Protein AF-A0A7V9D955-F1 (afdb_monomer_lite)

Secondary structure (DSSP, 8-state):
--PPPPPPPPPPPPP--------PPPTTTTTSPPP-SEE--SSPPTT---TTTTTEEP--HHHHSSS----------TT----HHHHHHHHHHHHHHHSPTT-EEE--TT---TT-EEEEEEE-GGG-EEEEEEE--

pLDDT: mean 73.32, std 14.44, range [39.28, 93.69]

Sequence (137 aa):
MSVPMPPDEPKAQEPVGEVETAAAVPRDAEHWAKLVSTIDVTNAPEGAVNINVTGKSLVSPIQGFGKMWQKTYKVPLRGAEASPEEVIKEWKANFPSFWPPRNFFYGGLTGIAPGDVALLNLSMPGRLKLSTGVFVL

Structure (mmCIF, N/CA/C/O backbone):
data_AF-A0A7V9D955-F1
#
_entry.id   AF-A0A7V9D955-F1
#
loop_
_atom_site.group_PDB
_atom_site.id
_atom_site.type_symbol
_atom_site.label_atom_id
_atom_site.label_alt_id
_atom_site.label_comp_id
_atom_site.label_asym_id
_atom_site.label_entity_id
_atom_site.label_seq_id
_atom_site.pdbx_PDB_ins_code
_atom_site.Cartn_x
_atom_site.Cartn_y
_atom_site.Cartn_z
_atom_site.occupancy
_atom_site.B_iso_or_equiv
_atom_site.auth_seq_id
_atom_site.auth_comp_id
_atom_site.auth_asym_id
_atom_site.auth_atom_id
_atom_site.pdbx_PDB_model_num
ATOM 1 N N . MET A 1 1 ? 88.768 -33.348 28.419 1.00 46.66 1 MET A N 1
ATOM 2 C CA . MET A 1 1 ? 88.417 -33.539 26.998 1.00 46.66 1 MET A CA 1
ATOM 3 C C . MET A 1 1 ? 86.972 -34.020 26.977 1.00 46.66 1 MET A C 1
ATOM 5 O O . MET A 1 1 ? 86.743 -35.197 27.197 1.00 46.66 1 MET A O 1
ATOM 9 N N . SER A 1 2 ? 86.012 -33.098 26.870 1.00 45.31 2 SER A N 1
ATOM 10 C CA . SER A 1 2 ? 84.580 -33.418 26.777 1.00 45.31 2 SER A CA 1
ATOM 11 C C . SER A 1 2 ? 83.966 -32.586 25.664 1.00 45.31 2 SER A C 1
ATOM 13 O O . SER A 1 2 ? 84.210 -31.386 25.567 1.00 45.31 2 SER A O 1
ATOM 15 N N . VAL A 1 3 ? 83.252 -33.300 24.807 1.00 54.25 3 VAL A N 1
ATOM 16 C CA . VAL A 1 3 ? 82.673 -32.919 23.518 1.00 54.25 3 VAL A CA 1
ATOM 17 C C . VAL A 1 3 ? 81.487 -31.958 23.719 1.00 54.25 3 VAL A C 1
ATOM 19 O O . VAL A 1 3 ? 80.749 -32.133 24.689 1.00 54.25 3 VAL A O 1
ATOM 22 N N . PRO A 1 4 ? 81.278 -30.955 22.843 1.00 48.53 4 PRO A N 1
ATOM 23 C CA . PRO A 1 4 ? 80.126 -30.063 22.927 1.00 48.53 4 PRO A CA 1
ATOM 24 C C . PRO A 1 4 ? 78.840 -30.751 22.438 1.00 48.53 4 PRO A C 1
ATOM 26 O O . PRO A 1 4 ? 78.848 -31.506 21.466 1.00 48.53 4 PRO A O 1
ATOM 29 N N . MET A 1 5 ? 77.740 -30.471 23.136 1.00 48.22 5 MET A N 1
ATOM 30 C CA . MET A 1 5 ? 76.375 -30.903 22.822 1.00 48.22 5 MET A CA 1
ATOM 31 C C . MET A 1 5 ? 75.870 -30.172 21.559 1.00 48.22 5 MET A C 1
ATOM 33 O O . MET A 1 5 ? 76.115 -28.968 21.444 1.00 48.22 5 MET A O 1
ATOM 37 N N . PRO A 1 6 ? 75.209 -30.851 20.604 1.00 64.31 6 PRO A N 1
ATOM 38 C CA . PRO A 1 6 ? 74.660 -30.195 19.418 1.00 64.31 6 PRO A CA 1
ATOM 39 C C . PRO A 1 6 ? 73.462 -29.290 19.779 1.00 64.31 6 PRO A C 1
ATOM 41 O O . PRO A 1 6 ? 72.796 -29.546 20.783 1.00 64.31 6 PRO A O 1
ATOM 44 N N . PRO A 1 7 ? 73.189 -28.230 18.994 1.00 56.28 7 PRO A N 1
ATOM 45 C CA . PRO A 1 7 ? 72.050 -27.342 19.220 1.00 56.28 7 PRO A CA 1
ATOM 46 C C . PRO A 1 7 ? 70.724 -28.045 18.888 1.00 56.28 7 PRO A C 1
ATOM 48 O O . PRO A 1 7 ? 70.649 -28.784 17.907 1.00 56.28 7 PRO A O 1
ATOM 51 N N . ASP A 1 8 ? 69.691 -27.791 19.696 1.00 50.81 8 ASP A N 1
ATOM 52 C CA . ASP A 1 8 ? 68.324 -28.277 19.476 1.00 50.81 8 ASP A CA 1
ATOM 53 C C . ASP A 1 8 ? 67.784 -27.806 18.112 1.00 50.81 8 ASP A C 1
ATOM 55 O O . ASP A 1 8 ? 67.725 -26.607 17.824 1.00 50.81 8 ASP A O 1
ATOM 59 N N . GLU A 1 9 ? 67.368 -28.757 17.273 1.00 51.72 9 GLU A N 1
ATOM 60 C CA . GLU A 1 9 ? 66.617 -28.485 16.047 1.00 51.72 9 GLU A CA 1
ATOM 61 C C . GLU A 1 9 ? 65.251 -27.849 16.380 1.00 51.72 9 GLU A C 1
ATOM 63 O O . GLU A 1 9 ? 64.556 -28.302 17.298 1.00 51.72 9 GLU A O 1
ATOM 68 N N . PRO A 1 10 ? 64.803 -26.824 15.633 1.00 46.94 10 PRO A N 1
ATOM 69 C CA . PRO A 1 10 ? 63.483 -26.247 15.835 1.00 46.94 10 PRO A CA 1
ATOM 70 C C . PRO A 1 10 ? 62.399 -27.234 15.378 1.00 46.94 10 PRO A C 1
ATOM 72 O O . PRO A 1 10 ? 62.316 -27.593 14.203 1.00 46.94 10 PRO A O 1
ATOM 75 N N . LYS A 1 11 ? 61.535 -27.653 16.313 1.00 44.69 11 LYS A N 1
ATOM 76 C CA . LYS A 1 11 ? 60.327 -28.435 16.011 1.00 44.69 11 LYS A CA 1
ATOM 77 C C . LYS A 1 11 ? 59.443 -27.684 15.012 1.00 44.69 11 LYS A C 1
ATOM 79 O O . LYS A 1 11 ? 59.087 -26.527 15.236 1.00 44.69 11 LYS A O 1
ATOM 84 N N . ALA A 1 12 ? 59.082 -28.376 13.934 1.00 41.53 12 ALA A N 1
ATOM 85 C CA . ALA A 1 12 ? 58.172 -27.911 12.898 1.00 41.53 12 ALA A CA 1
ATOM 86 C C . ALA A 1 12 ? 56.843 -27.410 13.494 1.00 41.53 12 ALA A C 1
ATOM 88 O O . ALA A 1 12 ? 56.216 -28.099 14.298 1.00 41.53 12 ALA A O 1
ATOM 89 N N . GLN A 1 13 ? 56.424 -26.209 13.087 1.00 43.62 13 GLN A N 1
ATOM 90 C CA . GLN A 1 13 ? 55.076 -25.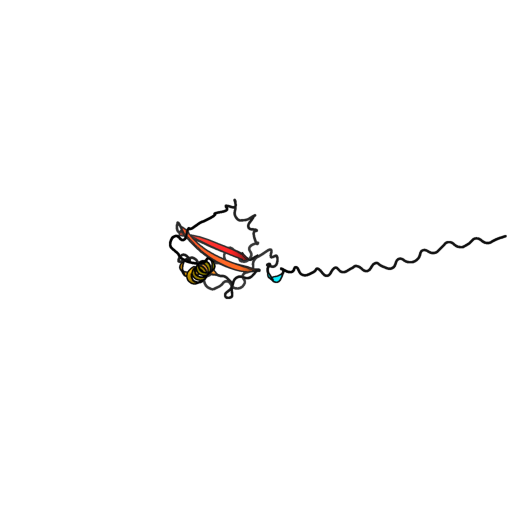700 13.329 1.00 43.62 13 GLN A CA 1
ATOM 91 C C . GLN A 1 13 ? 54.083 -26.501 12.486 1.00 43.62 13 GLN A C 1
ATOM 93 O O . GLN A 1 13 ? 54.171 -26.521 11.259 1.00 43.62 13 GLN A O 1
ATOM 98 N N . GLU A 1 14 ? 53.140 -27.158 13.154 1.00 46.97 14 GLU A N 1
ATOM 99 C CA . GLU A 1 14 ? 51.956 -27.726 12.516 1.00 46.97 14 GLU A CA 1
ATOM 100 C C . GLU A 1 14 ? 51.110 -26.579 11.930 1.00 46.97 14 GLU A C 1
ATOM 102 O O . GLU A 1 14 ? 50.925 -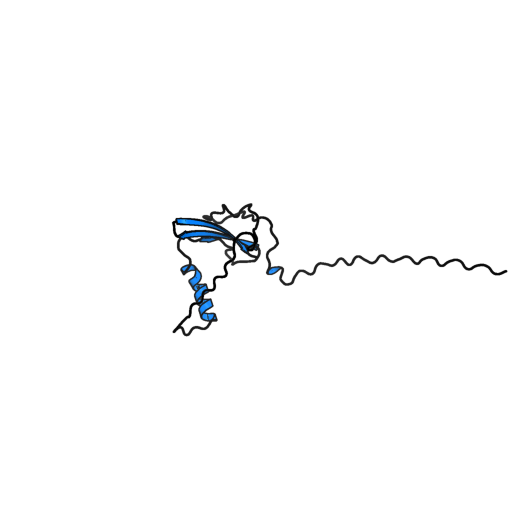25.556 12.600 1.00 46.97 14 GLU A O 1
ATOM 107 N N . PRO A 1 15 ? 50.611 -26.692 10.686 1.00 44.56 15 PRO A N 1
ATOM 108 C CA . PRO A 1 15 ? 49.799 -25.642 10.095 1.00 44.56 15 PRO A CA 1
ATOM 109 C C . PRO A 1 15 ? 48.474 -25.547 10.855 1.00 44.56 15 PRO A C 1
ATOM 111 O O . PRO A 1 15 ? 47.691 -26.496 10.892 1.00 44.56 15 PRO A O 1
ATOM 114 N N . VAL A 1 16 ? 48.232 -24.385 11.465 1.00 44.03 16 VAL A N 1
ATOM 115 C CA . VAL A 1 16 ? 46.938 -24.020 12.043 1.00 44.03 16 VAL A CA 1
ATOM 116 C C . VAL A 1 16 ? 45.918 -24.063 10.911 1.00 44.03 16 VAL A C 1
ATOM 118 O O . VAL A 1 16 ? 45.939 -23.216 10.020 1.00 44.03 16 VAL A O 1
ATOM 121 N N . GLY A 1 17 ? 45.075 -25.096 10.928 1.00 39.28 17 GLY A N 1
ATOM 122 C CA . GLY A 1 17 ? 43.969 -25.248 9.999 1.00 39.28 17 GLY A CA 1
ATOM 123 C C . GLY A 1 17 ? 43.098 -24.000 10.035 1.00 39.28 17 GLY A C 1
ATOM 124 O O . GLY A 1 17 ? 42.606 -23.599 11.091 1.00 39.28 17 GLY A O 1
ATOM 125 N N . GLU A 1 18 ? 42.956 -23.379 8.873 1.00 40.91 18 GLU A N 1
ATOM 126 C CA . GLU A 1 18 ? 42.021 -22.301 8.612 1.00 40.91 18 GLU A CA 1
ATOM 127 C C . GLU A 1 18 ? 40.625 -22.804 8.988 1.00 40.91 18 GLU A C 1
ATOM 129 O O . GLU A 1 18 ? 40.069 -23.695 8.347 1.00 40.91 18 GLU A O 1
ATOM 134 N N . VAL A 1 19 ? 40.095 -22.305 10.108 1.00 43.56 19 VAL A N 1
ATOM 135 C CA . VAL A 1 19 ? 38.718 -22.585 10.504 1.00 43.56 19 VAL A CA 1
ATOM 136 C C . VAL A 1 19 ? 37.846 -21.827 9.519 1.00 43.56 19 VAL A C 1
ATOM 138 O O . VAL A 1 19 ? 37.556 -20.641 9.696 1.00 43.56 19 VAL A O 1
ATOM 141 N N . GLU A 1 20 ? 37.477 -22.527 8.452 1.00 45.41 20 GLU A N 1
ATOM 142 C CA . GLU A 1 20 ? 36.452 -22.144 7.498 1.00 45.41 20 GLU A CA 1
ATOM 143 C C . GLU A 1 20 ? 35.177 -21.892 8.307 1.00 45.41 20 GLU A C 1
ATOM 145 O O . GLU A 1 20 ? 34.450 -22.800 8.714 1.00 45.41 20 GLU A O 1
ATOM 150 N N . THR A 1 21 ? 34.979 -20.627 8.673 1.00 42.66 21 THR A N 1
ATOM 151 C CA . THR A 1 21 ? 33.835 -20.198 9.462 1.00 42.66 21 THR A CA 1
ATOM 152 C C . THR A 1 21 ? 32.655 -20.249 8.510 1.00 42.66 21 THR A C 1
ATOM 154 O O . THR A 1 21 ? 32.368 -19.276 7.816 1.00 42.66 21 THR A O 1
ATOM 157 N N . ALA A 1 22 ? 32.012 -21.415 8.423 1.00 48.56 22 ALA A N 1
ATOM 158 C CA . ALA A 1 22 ? 30.738 -21.576 7.750 1.00 48.56 22 ALA A CA 1
ATOM 159 C C . ALA A 1 22 ? 29.792 -20.531 8.346 1.00 48.56 22 ALA A C 1
ATOM 161 O O . ALA A 1 22 ? 29.383 -20.634 9.505 1.00 48.56 22 ALA A O 1
ATOM 162 N N . ALA A 1 23 ? 29.546 -19.463 7.586 1.00 55.38 23 ALA A N 1
ATOM 163 C CA . ALA A 1 23 ? 28.738 -18.345 8.030 1.00 55.38 23 ALA A CA 1
ATOM 164 C C . ALA A 1 23 ? 27.371 -18.890 8.447 1.00 55.38 23 ALA A C 1
ATOM 166 O O . ALA A 1 23 ? 26.627 -19.424 7.622 1.00 55.38 23 ALA A O 1
ATOM 167 N N . ALA A 1 24 ? 27.070 -18.805 9.743 1.00 60.03 24 ALA A N 1
ATOM 168 C CA . ALA A 1 24 ? 25.778 -19.198 10.270 1.00 60.03 24 ALA A CA 1
ATOM 169 C C . ALA A 1 24 ? 24.702 -18.409 9.519 1.00 60.03 24 ALA A C 1
ATOM 171 O O . ALA A 1 24 ? 24.728 -17.176 9.511 1.00 60.03 24 ALA A O 1
ATOM 172 N N . VAL A 1 25 ? 23.783 -19.118 8.858 1.00 61.81 25 VAL A N 1
ATOM 173 C CA . VAL A 1 25 ? 22.650 -18.481 8.184 1.00 61.81 25 VAL A CA 1
ATOM 174 C C . VAL A 1 25 ? 21.885 -17.688 9.248 1.00 61.81 25 VAL A C 1
ATOM 176 O O . VAL A 1 25 ? 21.493 -18.274 10.263 1.00 61.81 25 VAL A O 1
ATOM 179 N N . PRO A 1 26 ? 21.705 -16.365 9.076 1.00 68.75 26 PRO A N 1
ATOM 180 C CA . PRO A 1 26 ? 20.960 -15.566 10.033 1.00 68.75 26 PRO A CA 1
ATOM 181 C C . PRO A 1 26 ? 19.569 -16.165 10.222 1.00 68.75 26 PRO A C 1
ATOM 183 O O . PRO A 1 26 ? 18.903 -16.499 9.245 1.00 68.75 26 PRO A O 1
ATOM 186 N N . ARG A 1 27 ? 19.122 -16.282 11.475 1.00 63.62 27 ARG A N 1
ATOM 187 C CA . ARG A 1 27 ? 17.806 -16.837 11.837 1.00 63.62 27 ARG A CA 1
ATOM 188 C C . ARG A 1 27 ? 16.649 -16.209 11.050 1.00 63.62 27 ARG A C 1
ATOM 190 O O . ARG A 1 27 ? 15.650 -16.871 10.805 1.00 63.62 27 ARG A O 1
ATOM 197 N N . ASP A 1 28 ? 16.813 -14.956 10.644 1.00 63.53 28 ASP A N 1
ATOM 198 C CA . ASP A 1 28 ? 15.786 -14.182 9.959 1.00 63.53 28 ASP A CA 1
ATOM 199 C C . ASP A 1 28 ? 15.989 -14.144 8.437 1.00 63.53 28 ASP A C 1
ATOM 201 O O . ASP A 1 28 ? 15.338 -13.364 7.755 1.00 63.53 28 ASP A O 1
ATOM 205 N N . ALA A 1 29 ? 16.886 -14.960 7.872 1.00 63.44 29 ALA A N 1
ATOM 206 C CA . ALA A 1 29 ? 17.185 -14.952 6.437 1.00 63.44 29 ALA A CA 1
ATOM 207 C C . ALA A 1 29 ? 15.951 -15.213 5.552 1.00 63.44 29 ALA A C 1
ATOM 209 O O . ALA A 1 29 ? 15.917 -14.757 4.415 1.00 63.44 29 ALA A O 1
ATOM 210 N N . GLU A 1 30 ? 14.934 -15.907 6.072 1.00 68.06 30 GLU A N 1
ATOM 211 C CA . GLU A 1 30 ? 13.644 -16.125 5.396 1.00 68.06 30 GLU A CA 1
ATOM 212 C C . GLU A 1 30 ? 12.657 -14.953 5.564 1.00 68.06 30 GLU A C 1
ATOM 214 O O . GLU A 1 30 ? 11.646 -14.879 4.869 1.00 68.06 30 GLU A O 1
ATOM 219 N N . HIS A 1 31 ? 12.938 -14.031 6.486 1.00 73.88 31 HIS A N 1
ATOM 220 C CA . HIS A 1 31 ? 12.128 -12.848 6.783 1.00 73.88 31 HIS A CA 1
ATOM 221 C C . HIS A 1 31 ? 12.689 -11.561 6.166 1.00 73.88 31 HIS A C 1
ATOM 223 O O . HIS A 1 31 ? 12.054 -10.520 6.303 1.00 73.88 31 HIS A O 1
ATOM 229 N N . TRP A 1 32 ? 13.836 -11.638 5.483 1.00 75.12 32 TRP A N 1
ATOM 230 C CA . TRP A 1 32 ? 14.486 -10.504 4.832 1.00 75.12 32 TRP A CA 1
ATOM 231 C C . TRP A 1 32 ? 14.693 -10.746 3.341 1.00 75.12 32 TRP A C 1
ATOM 233 O O . TRP A 1 32 ? 15.045 -11.840 2.895 1.00 75.12 32 TRP A O 1
ATOM 243 N N . ALA A 1 33 ? 14.537 -9.688 2.558 1.00 76.31 33 ALA A N 1
ATOM 244 C CA . ALA A 1 33 ? 14.818 -9.700 1.139 1.00 76.31 33 ALA A CA 1
ATOM 245 C C . ALA A 1 33 ? 16.322 -9.807 0.879 1.00 76.31 33 ALA A C 1
ATOM 247 O O . ALA A 1 33 ? 17.155 -9.244 1.596 1.00 76.31 33 ALA A O 1
ATOM 248 N N . LYS A 1 34 ? 16.684 -10.467 -0.223 1.00 77.25 34 LYS A N 1
ATOM 249 C CA . LYS A 1 34 ? 18.061 -10.416 -0.723 1.00 77.25 34 LYS A CA 1
ATOM 250 C C . LYS A 1 34 ? 18.400 -8.988 -1.142 1.00 77.25 34 LYS A C 1
ATOM 252 O O . LYS A 1 34 ? 17.578 -8.296 -1.744 1.00 77.25 34 LYS A O 1
ATOM 257 N N . LEU A 1 35 ? 19.636 -8.569 -0.878 1.00 74.56 35 LEU A N 1
ATOM 258 C CA . LEU A 1 35 ? 20.136 -7.287 -1.357 1.00 74.56 35 LEU A CA 1
ATOM 259 C C . LEU A 1 35 ? 20.148 -7.283 -2.892 1.00 74.56 35 LEU A C 1
ATOM 261 O O . LEU A 1 35 ? 20.882 -8.051 -3.513 1.00 74.56 35 LEU A O 1
ATOM 265 N N . VAL A 1 36 ? 19.356 -6.399 -3.494 1.00 72.88 36 VAL A N 1
ATOM 266 C CA . VAL A 1 36 ? 19.302 -6.196 -4.945 1.00 72.88 36 VAL A CA 1
ATOM 267 C C . VAL A 1 36 ? 19.598 -4.739 -5.272 1.00 72.88 36 VAL A C 1
ATOM 269 O O . VAL A 1 36 ? 19.081 -3.821 -4.639 1.00 72.88 36 VAL A O 1
ATOM 272 N N . SER A 1 37 ? 20.460 -4.515 -6.263 1.00 67.25 37 SER A N 1
ATOM 273 C CA . SER A 1 37 ? 20.834 -3.168 -6.711 1.00 67.25 37 SER A CA 1
ATOM 274 C C . SER A 1 37 ? 19.881 -2.614 -7.769 1.00 67.25 37 SER A C 1
ATOM 276 O O . SER A 1 37 ? 19.717 -1.400 -7.881 1.00 67.25 37 SER A O 1
ATOM 278 N N . THR A 1 38 ? 19.240 -3.497 -8.536 1.00 72.56 38 THR A N 1
ATOM 279 C CA . THR A 1 38 ? 18.384 -3.150 -9.674 1.00 72.56 38 THR A CA 1
ATOM 280 C C . THR A 1 38 ? 17.147 -4.032 -9.654 1.00 72.56 38 THR A C 1
ATOM 282 O O . THR A 1 38 ? 17.252 -5.222 -9.359 1.00 72.56 38 THR A O 1
ATOM 285 N N . ILE A 1 39 ? 15.990 -3.453 -9.964 1.00 74.69 39 ILE A N 1
ATOM 286 C CA . ILE A 1 39 ? 14.733 -4.195 -10.011 1.00 74.69 39 ILE A CA 1
ATOM 287 C C . ILE A 1 39 ? 14.460 -4.625 -11.453 1.00 74.69 39 ILE A C 1
ATOM 289 O O . ILE A 1 39 ? 14.394 -3.788 -12.358 1.00 74.69 39 ILE A O 1
ATOM 293 N N . ASP A 1 40 ? 14.273 -5.928 -11.656 1.00 71.00 40 ASP A N 1
ATOM 294 C CA . ASP A 1 40 ? 13.727 -6.470 -12.895 1.00 71.00 40 ASP A CA 1
ATOM 295 C C . ASP A 1 40 ? 12.322 -7.018 -12.640 1.00 71.00 40 ASP A C 1
ATOM 297 O O . ASP A 1 40 ? 12.098 -7.822 -11.737 1.00 71.00 40 ASP A O 1
ATOM 301 N N . VAL A 1 41 ? 11.367 -6.548 -13.435 1.00 68.81 41 VAL A N 1
ATOM 302 C CA . VAL A 1 41 ? 9.990 -7.040 -13.437 1.00 68.81 41 VAL A CA 1
ATOM 303 C C . VAL A 1 41 ? 9.763 -7.605 -14.827 1.00 68.81 41 VAL A C 1
ATOM 305 O O . VAL A 1 41 ? 9.298 -6.911 -15.732 1.00 68.81 41 VAL A O 1
ATOM 308 N N . THR A 1 42 ? 10.156 -8.863 -15.000 1.00 61.94 42 THR A N 1
ATOM 309 C CA . THR A 1 42 ? 10.197 -9.531 -16.305 1.00 61.94 42 THR A CA 1
ATOM 310 C C . THR A 1 42 ? 8.791 -9.775 -16.876 1.00 61.94 42 THR A C 1
ATOM 312 O O . THR A 1 42 ? 8.631 -9.845 -18.088 1.00 61.94 42 THR A O 1
ATOM 315 N N . ASN A 1 43 ? 7.758 -9.832 -16.022 1.00 61.84 43 ASN A N 1
ATOM 316 C CA . ASN A 1 43 ? 6.348 -9.964 -16.404 1.00 61.84 43 ASN A CA 1
ATOM 317 C C . ASN A 1 43 ? 5.474 -9.024 -15.561 1.00 61.84 43 ASN A C 1
ATOM 319 O O . ASN A 1 43 ? 4.961 -9.407 -14.509 1.00 61.84 43 ASN A O 1
ATOM 323 N N . ALA A 1 44 ? 5.318 -7.773 -15.999 1.00 63.81 44 ALA A N 1
ATOM 324 C CA . ALA A 1 44 ? 4.362 -6.866 -15.367 1.00 63.81 44 ALA A CA 1
ATOM 325 C C . ALA A 1 44 ? 2.920 -7.355 -15.637 1.00 63.81 44 ALA A C 1
ATOM 327 O O . ALA A 1 44 ? 2.619 -7.712 -16.779 1.00 63.81 44 ALA A O 1
ATOM 328 N N . PRO A 1 45 ? 2.023 -7.364 -14.631 1.00 69.25 45 PRO A N 1
ATOM 329 C CA . PRO A 1 45 ? 0.625 -7.742 -14.830 1.00 69.25 45 PRO A CA 1
ATOM 330 C C . PRO A 1 45 ? -0.068 -6.882 -15.894 1.00 69.25 45 PRO A C 1
ATOM 332 O O . PRO A 1 45 ? 0.253 -5.702 -16.056 1.00 69.25 45 PRO A O 1
ATOM 335 N N . GLU A 1 46 ? -1.043 -7.455 -16.602 1.00 68.06 46 GLU A N 1
ATOM 336 C CA . GLU A 1 46 ? -1.804 -6.739 -17.630 1.00 68.06 46 GLU A CA 1
ATOM 337 C C . GLU A 1 46 ? -2.443 -5.460 -17.049 1.00 68.06 46 GLU A C 1
ATOM 339 O O . GLU A 1 46 ? -3.081 -5.481 -15.996 1.00 68.06 46 GLU A O 1
ATOM 344 N N . GLY A 1 47 ? -2.222 -4.317 -17.708 1.00 69.62 47 GLY A N 1
ATOM 345 C CA . GLY A 1 47 ? -2.684 -3.000 -17.245 1.00 69.62 47 GLY A CA 1
ATOM 346 C C . GLY A 1 47 ? -1.760 -2.282 -16.247 1.00 69.62 47 GLY A C 1
ATOM 347 O O . GLY A 1 47 ? -1.993 -1.109 -15.932 1.00 69.62 47 GLY A O 1
ATOM 348 N N . ALA A 1 48 ? -0.682 -2.920 -15.780 1.00 75.19 48 ALA A N 1
ATOM 349 C CA . ALA A 1 48 ? 0.300 -2.275 -14.918 1.00 75.19 48 ALA A CA 1
ATOM 350 C C . ALA A 1 48 ? 1.275 -1.395 -15.723 1.00 75.19 48 ALA A C 1
ATOM 352 O O . ALA A 1 48 ? 2.087 -1.865 -16.516 1.00 75.19 48 ALA A O 1
ATOM 353 N N . VAL A 1 49 ? 1.238 -0.085 -15.477 1.00 78.50 49 VAL A N 1
ATOM 354 C CA . VAL A 1 49 ? 2.270 0.853 -15.936 1.00 78.50 49 VAL A CA 1
ATOM 355 C C . VAL A 1 49 ? 3.529 0.688 -15.082 1.00 78.50 49 VAL A C 1
ATOM 357 O O . VAL A 1 49 ? 3.505 0.950 -13.882 1.00 78.50 49 VAL A O 1
ATOM 360 N N . ASN A 1 50 ? 4.632 0.287 -15.716 1.00 77.25 50 ASN A N 1
ATOM 361 C CA . ASN A 1 50 ? 5.906 -0.030 -15.064 1.00 77.25 50 ASN A CA 1
ATOM 362 C C . ASN A 1 50 ? 7.072 0.881 -15.525 1.00 77.25 50 ASN A C 1
ATOM 364 O O . ASN A 1 50 ? 8.237 0.501 -15.593 1.00 77.25 50 ASN A O 1
ATOM 368 N N . ILE A 1 51 ? 6.771 2.128 -15.882 1.00 78.69 51 ILE A N 1
ATOM 369 C CA . ILE A 1 51 ? 7.775 3.060 -16.433 1.00 78.69 51 ILE A CA 1
ATOM 370 C C . ILE A 1 51 ? 8.895 3.432 -15.441 1.00 78.69 51 ILE A C 1
ATOM 372 O O . ILE A 1 51 ? 9.960 3.884 -15.855 1.00 78.69 51 ILE A O 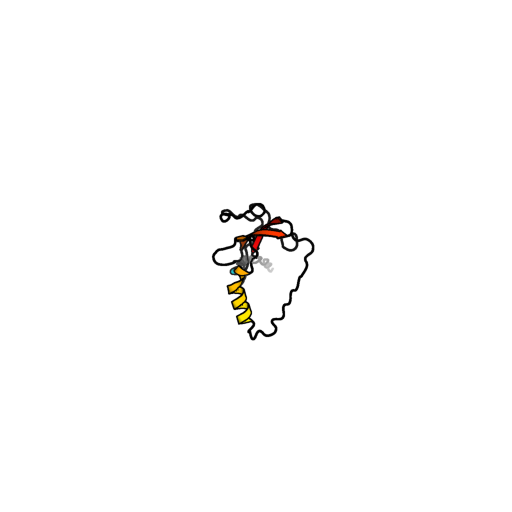1
ATOM 376 N N . ASN A 1 52 ? 8.657 3.244 -14.138 1.00 75.94 52 ASN A N 1
ATOM 377 C CA . ASN A 1 52 ? 9.539 3.696 -13.060 1.00 75.94 52 ASN A CA 1
ATOM 378 C C . ASN A 1 52 ? 10.195 2.557 -12.263 1.00 75.94 52 ASN A C 1
ATOM 380 O O . ASN A 1 52 ? 10.819 2.852 -11.247 1.00 75.94 52 ASN A O 1
ATOM 384 N N . VAL A 1 53 ? 10.064 1.286 -12.673 1.00 76.19 53 VAL A N 1
ATOM 385 C CA . VAL A 1 53 ? 10.600 0.158 -11.880 1.00 76.19 53 VAL A CA 1
ATOM 386 C C . VAL A 1 53 ? 11.569 -0.712 -12.672 1.00 76.19 53 VAL A C 1
ATOM 388 O O . VAL A 1 53 ? 12.708 -0.857 -12.236 1.00 76.19 53 VAL A O 1
ATOM 391 N N . THR A 1 54 ? 11.194 -1.229 -13.847 1.00 78.62 54 THR A N 1
ATOM 392 C CA . THR A 1 54 ? 12.105 -2.099 -14.619 1.00 78.62 54 THR A CA 1
ATOM 393 C C . THR A 1 54 ? 13.399 -1.379 -15.004 1.00 78.62 54 THR A C 1
ATOM 395 O O . THR A 1 54 ? 13.383 -0.301 -15.606 1.00 78.62 54 THR A O 1
ATOM 398 N N . GLY A 1 55 ? 14.534 -1.988 -14.652 1.00 74.75 55 GLY A N 1
ATOM 399 C CA . GLY A 1 55 ? 15.873 -1.482 -14.959 1.00 74.75 55 GLY A CA 1
ATOM 400 C C . GLY A 1 55 ? 16.281 -0.253 -14.142 1.00 74.75 55 GLY A C 1
ATOM 401 O O . GLY A 1 55 ? 17.289 0.379 -14.459 1.00 74.75 55 GLY A O 1
ATOM 402 N N . LYS A 1 56 ? 15.508 0.123 -13.113 1.00 80.38 56 LYS A N 1
ATOM 403 C CA . LYS A 1 56 ? 15.846 1.224 -12.204 1.00 80.38 56 LYS A CA 1
ATOM 404 C C . LYS A 1 56 ? 16.557 0.699 -10.961 1.00 80.38 56 LYS A C 1
ATOM 406 O O . LYS A 1 56 ? 16.269 -0.393 -10.468 1.00 80.38 56 LYS A O 1
ATOM 411 N N . SER A 1 57 ? 17.499 1.496 -10.463 1.00 78.56 57 SER A N 1
ATOM 412 C CA . SER A 1 57 ? 18.199 1.199 -9.217 1.00 78.56 57 SER A CA 1
ATOM 413 C C . SER A 1 57 ? 17.254 1.319 -8.027 1.00 78.56 57 SER A C 1
ATOM 415 O O . SER A 1 57 ? 16.444 2.248 -7.965 1.00 78.56 57 SER A O 1
ATOM 417 N N . LEU A 1 58 ? 17.382 0.401 -7.069 1.00 76.88 58 LEU A N 1
ATOM 418 C CA . LEU A 1 58 ? 16.654 0.486 -5.808 1.00 76.88 58 LEU A CA 1
ATOM 419 C C . LEU A 1 58 ? 17.160 1.698 -5.018 1.00 76.88 58 LEU A C 1
ATOM 421 O O . LEU A 1 58 ? 18.360 1.842 -4.784 1.00 76.88 58 LEU A O 1
ATOM 425 N N . VAL A 1 59 ? 16.245 2.565 -4.589 1.00 74.31 59 VAL A N 1
ATOM 426 C CA . VAL A 1 59 ? 16.579 3.723 -3.756 1.00 74.31 59 VAL A CA 1
ATOM 427 C C . VAL A 1 59 ? 16.096 3.463 -2.336 1.00 74.31 59 VAL A C 1
ATOM 429 O O . VAL A 1 59 ? 14.920 3.175 -2.117 1.00 74.31 59 VAL A O 1
ATOM 432 N N . SER A 1 60 ? 17.005 3.577 -1.366 1.00 70.12 60 SER A N 1
ATOM 433 C CA . SER A 1 60 ? 16.664 3.450 0.053 1.00 70.12 60 SER A CA 1
ATOM 434 C C . SER A 1 60 ? 15.611 4.494 0.459 1.00 70.12 60 SER A C 1
ATOM 436 O O . SER A 1 60 ? 15.679 5.637 -0.018 1.00 70.12 60 SER A O 1
ATOM 438 N N . PRO A 1 61 ? 14.692 4.170 1.395 1.00 64.88 61 PRO A N 1
ATOM 439 C CA . PRO A 1 61 ? 13.747 5.134 1.961 1.00 64.88 61 PRO A CA 1
ATOM 440 C C . PRO A 1 61 ? 14.399 6.442 2.442 1.00 64.88 61 PRO A C 1
ATOM 442 O O . PRO A 1 61 ? 13.780 7.502 2.399 1.00 64.88 61 PRO A O 1
ATOM 445 N N . ILE A 1 62 ? 15.672 6.383 2.845 1.00 68.25 62 ILE A N 1
ATOM 446 C CA . ILE A 1 62 ? 16.443 7.529 3.343 1.00 68.25 62 ILE A CA 1
ATOM 447 C C . ILE A 1 62 ? 16.927 8.445 2.202 1.00 68.25 62 ILE A C 1
ATOM 449 O O . ILE A 1 62 ? 17.060 9.650 2.396 1.00 68.25 62 ILE A O 1
ATOM 453 N N . GLN A 1 63 ? 17.185 7.902 1.009 1.00 66.12 63 GLN A N 1
ATOM 454 C CA . GLN A 1 63 ? 17.810 8.628 -0.106 1.00 66.12 63 GLN A CA 1
ATOM 455 C C . GLN A 1 63 ? 16.805 9.188 -1.126 1.00 66.12 63 GLN A C 1
ATOM 457 O O . GLN A 1 63 ? 17.132 10.147 -1.821 1.00 66.12 63 GLN A O 1
ATOM 462 N N . GLY A 1 64 ? 15.597 8.618 -1.229 1.00 61.84 64 GLY A N 1
ATOM 463 C CA . GLY A 1 64 ? 14.675 8.889 -2.346 1.00 61.84 64 GLY A CA 1
ATOM 464 C C . GLY A 1 64 ? 13.449 9.759 -2.055 1.00 61.84 64 GLY A C 1
ATOM 465 O O . GLY A 1 64 ? 12.815 10.233 -2.993 1.00 61.84 64 GLY A O 1
ATOM 466 N N . PHE A 1 65 ? 13.090 9.983 -0.788 1.00 65.00 65 PHE A N 1
ATOM 467 C CA . PHE A 1 65 ? 11.771 10.533 -0.421 1.00 65.00 65 PHE A CA 1
ATOM 468 C C . PHE A 1 65 ? 11.783 12.009 0.013 1.00 65.00 65 PHE A C 1
ATOM 470 O O . PHE A 1 65 ? 10.766 12.537 0.467 1.00 65.00 65 PHE A O 1
ATOM 477 N N . GLY A 1 66 ? 12.914 12.704 -0.135 1.00 69.62 66 GLY A N 1
ATOM 478 C CA . GLY A 1 66 ? 13.081 14.050 0.417 1.00 69.62 66 GLY A CA 1
ATOM 479 C C . GLY A 1 66 ? 13.025 14.036 1.950 1.00 69.62 66 GLY A C 1
ATOM 480 O O . GLY A 1 66 ? 13.450 13.075 2.588 1.00 69.62 66 GLY A O 1
ATOM 481 N N . LYS A 1 67 ? 12.517 15.107 2.573 1.00 71.75 67 LYS A N 1
ATOM 482 C CA . LYS A 1 67 ? 12.356 15.142 4.037 1.00 71.75 67 LYS A CA 1
ATOM 483 C C . LYS A 1 67 ? 11.309 14.109 4.460 1.00 71.75 67 LYS A C 1
ATOM 485 O O . LYS A 1 67 ? 10.165 14.194 4.022 1.00 71.75 67 LYS A O 1
ATOM 490 N N . MET A 1 68 ? 11.687 13.172 5.328 1.00 72.56 68 MET A N 1
ATOM 491 C CA . MET A 1 68 ? 10.738 12.229 5.914 1.00 72.56 68 MET A CA 1
ATOM 492 C C . MET A 1 68 ? 9.846 12.943 6.929 1.00 72.56 68 MET A C 1
ATOM 494 O O . MET A 1 68 ? 10.330 13.640 7.820 1.00 72.56 68 MET A O 1
ATOM 498 N N . TRP A 1 69 ? 8.537 12.751 6.798 1.00 77.31 69 TRP A N 1
ATOM 499 C CA . TRP A 1 69 ? 7.546 13.272 7.733 1.00 77.31 69 TRP A CA 1
ATOM 500 C C . TRP A 1 69 ? 6.816 12.101 8.372 1.00 77.31 69 TRP A C 1
ATOM 502 O O . TRP A 1 69 ? 6.166 11.322 7.675 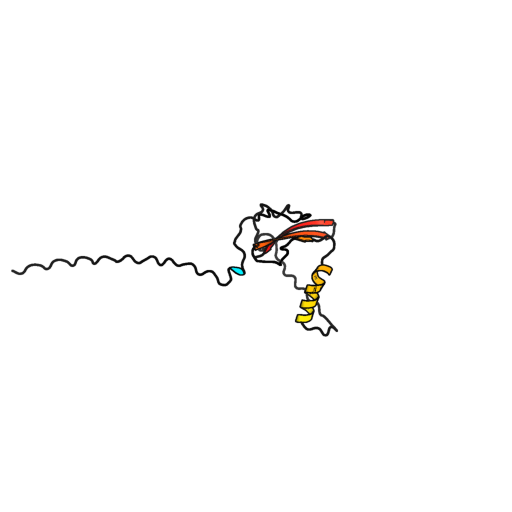1.00 77.31 69 TRP A O 1
ATOM 512 N N . GLN A 1 70 ? 6.876 11.993 9.697 1.00 83.19 70 GLN A N 1
ATOM 513 C CA . GLN A 1 70 ? 6.064 11.027 10.425 1.00 83.19 70 GLN A CA 1
ATOM 514 C C . GLN A 1 70 ? 4.665 11.610 10.636 1.00 83.19 70 GLN A C 1
ATOM 516 O O . GLN A 1 70 ? 4.484 12.569 11.386 1.00 83.19 70 GLN A O 1
ATOM 521 N N . LYS A 1 71 ? 3.665 11.036 9.962 1.00 84.12 71 LYS A N 1
ATOM 522 C CA . LYS A 1 71 ? 2.259 11.398 10.161 1.00 84.12 71 LYS A CA 1
ATOM 523 C C . LYS A 1 71 ? 1.592 10.370 11.063 1.00 84.12 71 LYS A C 1
ATOM 525 O O . LYS A 1 71 ? 1.452 9.212 10.683 1.00 84.12 71 LYS A O 1
ATOM 530 N N . THR A 1 72 ? 1.157 10.813 12.236 1.00 89.62 72 THR A N 1
ATOM 531 C CA . THR A 1 72 ? 0.409 9.976 13.178 1.00 89.62 72 THR A CA 1
ATOM 532 C C . THR A 1 72 ? -1.069 10.326 13.092 1.00 89.62 72 THR A C 1
ATOM 534 O O . THR A 1 72 ? -1.468 11.433 13.448 1.00 89.62 72 THR A O 1
ATOM 537 N N . TYR A 1 73 ? -1.881 9.371 12.646 1.00 86.75 73 TYR A N 1
ATOM 538 C CA . TYR A 1 73 ? -3.336 9.483 12.626 1.00 86.75 73 TYR A CA 1
ATOM 539 C C . TYR A 1 73 ? -3.920 8.699 13.802 1.00 86.75 73 TYR A C 1
ATOM 541 O O . TYR A 1 73 ? -3.497 7.577 14.074 1.00 86.75 73 TYR A O 1
ATOM 549 N N . LYS A 1 74 ? -4.881 9.292 14.515 1.00 90.00 74 LYS A N 1
ATOM 550 C CA . LYS A 1 74 ? -5.620 8.641 15.602 1.00 90.00 74 LYS A CA 1
ATOM 551 C C . LYS A 1 74 ? -7.108 8.852 15.373 1.00 90.00 74 LYS A C 1
ATOM 553 O O . LYS A 1 74 ? -7.535 9.987 15.175 1.00 90.00 74 LYS A O 1
ATOM 558 N N . VAL A 1 75 ? -7.882 7.773 15.424 1.00 87.56 75 VAL A N 1
ATOM 559 C CA . VAL A 1 75 ? -9.341 7.810 15.281 1.00 87.56 75 VAL A CA 1
ATOM 560 C C . VAL A 1 75 ? -9.953 7.094 16.485 1.00 87.56 75 VAL A C 1
ATOM 562 O O . VAL A 1 75 ? -9.719 5.898 16.647 1.00 87.56 75 VAL A O 1
ATOM 565 N N . PRO A 1 76 ? -10.690 7.794 17.367 1.00 90.06 76 PRO A N 1
ATOM 566 C CA . PRO A 1 76 ? -11.379 7.146 18.474 1.00 90.06 76 PRO A CA 1
ATOM 567 C C . PRO A 1 76 ? -12.660 6.458 17.981 1.00 90.06 76 PRO A C 1
ATOM 569 O O . PRO A 1 76 ? -13.523 7.104 17.389 1.00 90.06 76 PRO A O 1
ATOM 572 N N . LEU A 1 77 ? -12.816 5.167 18.277 1.00 90.31 77 LEU A N 1
ATOM 573 C CA . LEU A 1 77 ? -14.012 4.382 17.946 1.00 90.31 77 LEU A CA 1
ATOM 574 C C . LEU A 1 77 ? -15.058 4.493 19.068 1.00 90.31 77 LEU A C 1
ATOM 576 O O . LEU A 1 77 ? -15.284 3.562 19.834 1.00 90.31 77 LEU A O 1
ATOM 580 N N . ARG A 1 78 ? -15.649 5.680 19.239 1.00 91.75 78 ARG A N 1
ATOM 581 C CA . ARG A 1 78 ? -16.622 5.926 20.320 1.00 91.75 78 ARG A CA 1
ATOM 582 C C . ARG A 1 78 ? -17.933 5.184 20.059 1.00 91.75 78 ARG A C 1
ATOM 584 O O . ARG A 1 78 ? -18.488 5.302 18.974 1.00 91.75 78 ARG A O 1
ATOM 591 N N . GLY A 1 79 ? -18.443 4.490 21.077 1.00 89.12 79 GLY A N 1
ATOM 592 C CA . GLY A 1 79 ? -19.705 3.745 20.995 1.00 89.1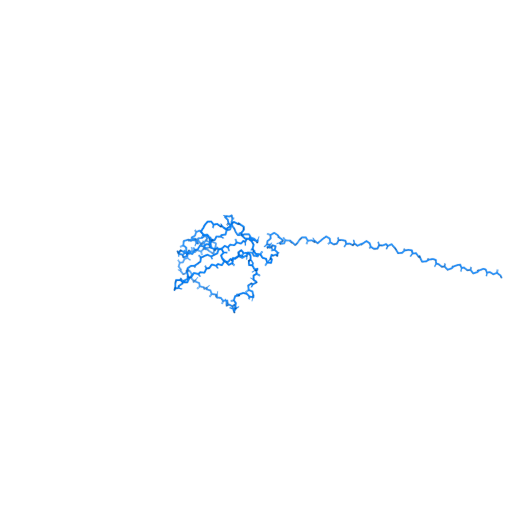2 79 GLY A CA 1
ATOM 593 C C . GLY A 1 79 ? -19.607 2.404 20.263 1.00 89.12 79 GLY A C 1
ATOM 594 O O . GLY A 1 79 ? -20.622 1.739 20.105 1.00 89.12 79 GLY A O 1
ATOM 595 N N . ALA A 1 80 ? -18.407 2.005 19.831 1.00 88.69 80 ALA A N 1
ATOM 596 C CA . ALA A 1 80 ? -18.152 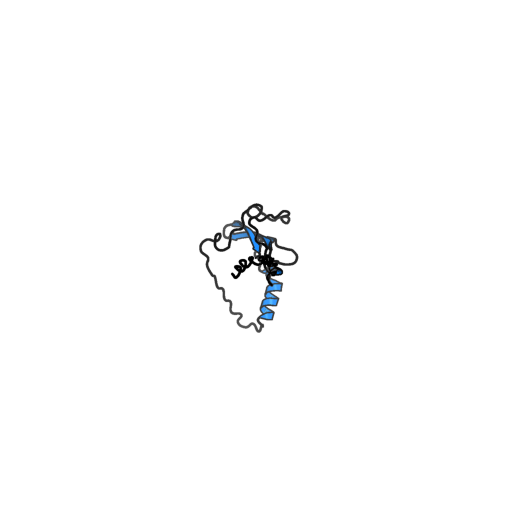0.662 19.336 1.00 88.69 80 ALA A CA 1
ATOM 597 C C . ALA A 1 80 ? -17.694 -0.223 20.501 1.00 88.69 80 ALA A C 1
ATOM 599 O O . ALA A 1 80 ? -16.653 0.034 21.107 1.00 88.69 80 ALA A O 1
ATOM 600 N N . GLU A 1 81 ? -18.457 -1.270 20.799 1.00 90.81 81 GLU A N 1
ATOM 601 C CA . GLU A 1 81 ? -18.007 -2.371 21.652 1.00 90.81 81 GLU A CA 1
ATOM 602 C C . GLU A 1 81 ? -17.291 -3.390 20.763 1.00 90.81 81 GLU A C 1
ATOM 604 O O . GLU A 1 81 ? -17.881 -4.375 20.334 1.00 90.81 81 GLU A O 1
ATOM 609 N N . ALA A 1 82 ? -16.043 -3.089 20.399 1.00 90.56 82 ALA A N 1
ATOM 610 C CA . ALA A 1 82 ? -15.213 -3.965 19.578 1.00 90.56 82 ALA A CA 1
ATOM 611 C C . ALA A 1 82 ? -13.830 -4.130 20.207 1.00 90.56 82 ALA A C 1
ATOM 613 O O . ALA A 1 82 ? -13.206 -3.151 20.636 1.00 90.56 82 ALA A O 1
ATOM 614 N N . SER A 1 83 ? -13.335 -5.362 20.239 1.00 93.06 83 SER A N 1
ATOM 615 C CA . SER A 1 83 ? -11.961 -5.643 20.636 1.00 93.06 83 SER A CA 1
ATOM 616 C C . SER A 1 83 ? -10.974 -5.188 19.547 1.00 93.06 83 SER A C 1
ATOM 618 O O . SER A 1 83 ? -11.340 -5.063 18.371 1.00 93.06 83 SER A O 1
ATOM 620 N N . PRO A 1 84 ? -9.694 -4.954 19.885 1.00 91.56 84 PRO A N 1
ATOM 621 C CA . PRO A 1 84 ? -8.666 -4.669 18.885 1.00 91.56 84 PRO A CA 1
ATOM 622 C C . PRO A 1 84 ? -8.585 -5.730 17.775 1.00 91.56 84 PRO A C 1
ATOM 624 O O . PRO A 1 84 ? -8.409 -5.392 16.604 1.00 91.56 84 PRO A O 1
ATOM 627 N N . GLU A 1 85 ? -8.744 -7.008 18.118 1.00 92.38 85 GLU A N 1
ATOM 628 C CA . GLU A 1 85 ? -8.722 -8.128 17.175 1.00 92.38 85 GLU A CA 1
ATOM 629 C C . GLU A 1 85 ? -9.888 -8.058 16.186 1.00 92.38 85 GLU A C 1
ATOM 631 O O . GLU A 1 85 ? -9.690 -8.269 14.987 1.00 92.38 85 GLU A O 1
ATOM 636 N N . GLU A 1 86 ? -11.086 -7.717 16.664 1.00 93.69 86 GLU A N 1
ATOM 637 C CA . GLU A 1 86 ? -12.280 -7.551 15.832 1.00 93.69 86 GLU A CA 1
ATOM 638 C C . GLU A 1 86 ? -12.125 -6.380 14.863 1.00 93.69 86 GLU A C 1
ATOM 640 O O . GLU A 1 86 ? -12.407 -6.525 13.674 1.00 93.69 86 GLU A O 1
ATOM 645 N N . VAL A 1 87 ? -11.581 -5.252 15.332 1.00 92.31 87 VAL A N 1
ATOM 646 C CA . VAL A 1 87 ? -11.301 -4.084 14.483 1.00 92.31 87 VAL A CA 1
ATOM 647 C C . VAL A 1 87 ? -10.320 -4.441 13.368 1.00 92.31 87 VAL A C 1
ATOM 649 O O . VAL A 1 87 ? -10.560 -4.117 12.205 1.00 92.31 87 VAL A O 1
ATOM 652 N N . ILE A 1 88 ? -9.219 -5.127 13.689 1.00 90.56 88 ILE A N 1
ATOM 653 C CA . ILE A 1 88 ? -8.225 -5.526 12.684 1.00 90.56 88 ILE A CA 1
ATOM 654 C C . ILE A 1 88 ? -8.800 -6.557 11.710 1.00 90.56 88 ILE A C 1
ATOM 656 O O . ILE A 1 88 ? -8.521 -6.482 10.511 1.00 90.56 88 ILE A O 1
ATOM 660 N N . LYS A 1 89 ? -9.606 -7.507 12.194 1.00 91.06 89 LYS A N 1
ATOM 661 C CA . LYS A 1 89 ? -10.291 -8.491 11.349 1.00 91.06 89 LYS A CA 1
ATOM 662 C C . LYS A 1 89 ? -11.216 -7.802 10.348 1.00 91.06 89 LYS A C 1
ATOM 664 O O . LYS A 1 89 ? -11.107 -8.064 9.150 1.00 91.06 89 LYS A O 1
ATOM 669 N N . GLU A 1 90 ? -12.068 -6.900 10.825 1.00 92.19 90 GLU A N 1
ATOM 670 C CA . GLU A 1 90 ? -13.017 -6.169 9.987 1.00 92.19 90 GLU A CA 1
ATOM 671 C C . GLU A 1 90 ? -12.292 -5.274 8.982 1.00 92.19 90 GLU A C 1
ATOM 673 O O . GLU A 1 90 ? -12.641 -5.231 7.800 1.00 92.19 90 GLU A O 1
ATOM 678 N N . TRP A 1 91 ? -11.224 -4.603 9.417 1.00 89.19 91 TRP A N 1
ATOM 679 C CA . TRP A 1 91 ? -10.439 -3.760 8.529 1.00 89.19 91 TRP A CA 1
ATOM 680 C C . TRP A 1 91 ? -9.785 -4.575 7.416 1.00 89.19 91 TRP A C 1
ATOM 682 O O . TRP A 1 91 ? -9.871 -4.170 6.265 1.00 89.19 91 TRP A O 1
ATOM 692 N N . LYS A 1 92 ? -9.202 -5.743 7.712 1.00 86.12 92 LYS A N 1
ATOM 693 C CA . LYS A 1 92 ? -8.641 -6.636 6.683 1.00 86.12 92 LYS A CA 1
ATOM 694 C C . LYS A 1 92 ? -9.701 -7.114 5.692 1.00 86.12 92 LYS A C 1
ATOM 696 O O . LYS A 1 92 ? -9.430 -7.132 4.495 1.00 86.12 92 LYS A O 1
ATOM 701 N N . ALA A 1 93 ? -10.892 -7.464 6.178 1.00 89.12 93 ALA A N 1
ATOM 702 C CA . ALA A 1 93 ? -11.993 -7.921 5.333 1.00 89.12 93 ALA A CA 1
ATOM 703 C C . ALA A 1 93 ? -12.491 -6.821 4.380 1.00 89.12 93 ALA A C 1
ATOM 705 O O . ALA A 1 93 ? -12.770 -7.093 3.214 1.00 89.12 93 ALA A O 1
ATOM 706 N N . ASN A 1 94 ? -12.545 -5.573 4.852 1.00 89.12 94 ASN A N 1
ATOM 707 C CA . ASN A 1 94 ? -13.102 -4.452 4.094 1.00 89.12 94 ASN A CA 1
ATOM 708 C C . ASN A 1 94 ? -12.047 -3.550 3.446 1.00 89.12 94 ASN A C 1
ATOM 710 O O . ASN A 1 94 ? -12.413 -2.651 2.690 1.00 89.12 94 ASN A O 1
ATOM 714 N N . PHE A 1 95 ? -10.752 -3.776 3.689 1.00 83.50 95 PHE A N 1
ATOM 715 C CA . PHE A 1 95 ? -9.664 -2.942 3.171 1.00 83.50 95 PHE A CA 1
ATOM 716 C C . PHE A 1 95 ? -9.779 -2.648 1.669 1.00 83.50 95 PHE A C 1
ATOM 718 O O . PHE A 1 95 ? -9.657 -1.477 1.299 1.00 83.50 95 PHE A O 1
ATOM 725 N N . PRO A 1 96 ? -10.089 -3.636 0.801 1.00 80.69 96 PRO A N 1
ATOM 726 C CA . PRO A 1 96 ? -10.236 -3.379 -0.630 1.00 80.69 96 PRO A CA 1
ATOM 727 C C . PRO A 1 96 ? -11.332 -2.355 -0.958 1.00 80.69 96 PRO A C 1
ATOM 729 O O . PRO A 1 96 ? -11.179 -1.585 -1.901 1.00 80.69 96 PRO A O 1
ATOM 732 N N . SER A 1 97 ? -12.410 -2.297 -0.166 1.00 84.19 97 SER A N 1
ATOM 733 C CA . SER A 1 97 ? -13.517 -1.350 -0.372 1.00 84.19 97 SER A CA 1
ATOM 734 C C . SER A 1 97 ? -13.137 0.101 -0.060 1.00 84.19 97 SER A C 1
ATOM 736 O O . SER A 1 97 ? -13.712 1.029 -0.625 1.00 84.19 97 SER A O 1
ATOM 738 N N . PHE A 1 98 ? -12.139 0.306 0.805 1.00 82.38 98 PHE A N 1
ATOM 739 C CA . PHE A 1 98 ? -11.616 1.631 1.137 1.00 82.38 98 PHE A CA 1
ATOM 740 C C . PHE A 1 98 ? -10.591 2.131 0.117 1.00 82.38 98 PHE A C 1
ATOM 742 O O . PHE A 1 98 ? -10.183 3.295 0.171 1.00 82.38 98 PHE A O 1
ATOM 749 N N . TRP A 1 99 ? -10.150 1.269 -0.804 1.00 82.00 99 TRP A N 1
ATOM 750 C CA . TRP A 1 99 ? -9.163 1.642 -1.800 1.00 82.00 99 TRP A CA 1
ATOM 751 C C . TRP A 1 99 ? -9.778 2.617 -2.815 1.00 82.00 99 TRP A C 1
ATOM 753 O O . TRP A 1 99 ? -10.814 2.311 -3.411 1.00 82.00 99 TRP A O 1
ATOM 763 N N . PRO A 1 100 ? -9.183 3.805 -3.035 1.00 83.06 100 PRO A N 1
ATOM 764 C CA . PRO A 1 100 ? -9.795 4.797 -3.905 1.00 83.06 100 PRO A CA 1
ATOM 765 C C . PRO A 1 100 ? -9.973 4.277 -5.339 1.00 83.06 100 PRO A C 1
ATOM 767 O O . PRO A 1 100 ? -9.084 3.606 -5.874 1.00 83.06 100 PRO A O 1
ATOM 770 N N . PRO A 1 101 ? -11.075 4.634 -6.019 1.00 81.50 101 PRO A N 1
ATOM 771 C CA . PRO A 1 101 ? -11.294 4.206 -7.390 1.00 81.50 101 PRO A CA 1
ATOM 772 C C . PRO A 1 101 ? -10.192 4.742 -8.310 1.00 81.50 101 PRO A C 1
ATOM 774 O O . PRO A 1 101 ? -9.812 5.914 -8.230 1.00 81.50 101 PRO A O 1
ATOM 777 N N . ARG A 1 102 ? -9.755 3.902 -9.260 1.00 80.19 102 ARG A N 1
ATOM 778 C CA . ARG A 1 102 ? -8.668 4.178 -10.227 1.00 80.19 102 ARG A CA 1
ATOM 779 C C . ARG A 1 102 ? -7.266 4.238 -9.607 1.00 80.19 102 ARG A C 1
ATOM 781 O O . ARG A 1 102 ? -6.353 4.783 -10.238 1.00 80.19 102 ARG A O 1
ATOM 788 N N . ASN A 1 103 ? -7.114 3.688 -8.405 1.00 84.56 103 ASN A N 1
ATOM 789 C CA . ASN A 1 103 ? -5.829 3.365 -7.807 1.00 84.56 103 ASN A CA 1
ATOM 790 C C . ASN A 1 103 ? -5.662 1.849 -7.838 1.00 84.56 103 ASN A C 1
ATOM 792 O O . ASN A 1 103 ? -6.547 1.122 -7.401 1.00 84.56 103 ASN A O 1
ATOM 796 N N . PHE A 1 104 ? -4.527 1.372 -8.328 1.00 83.88 104 PHE A N 1
ATOM 797 C CA . PHE A 1 104 ? -4.271 -0.050 -8.518 1.00 83.88 104 PHE A CA 1
ATOM 798 C C . PHE A 1 104 ? -2.962 -0.434 -7.838 1.00 83.88 104 PHE A C 1
ATOM 800 O O . PHE A 1 104 ? -1.949 0.247 -8.012 1.00 83.88 104 PHE A O 1
ATOM 807 N N . PHE A 1 105 ? -3.012 -1.516 -7.067 1.00 83.25 105 PHE A N 1
ATOM 808 C CA . PHE A 1 105 ? -1.857 -2.183 -6.484 1.00 83.25 105 PHE A CA 1
ATOM 809 C C . PHE A 1 105 ? -1.692 -3.535 -7.175 1.00 83.25 105 PHE A C 1
ATOM 811 O O . PHE A 1 105 ? -2.620 -4.340 -7.191 1.00 83.25 105 PHE A O 1
ATOM 818 N N . TYR A 1 106 ? -0.519 -3.764 -7.747 1.00 81.00 106 TYR A N 1
ATOM 819 C CA . TYR A 1 106 ? -0.150 -4.984 -8.450 1.00 81.00 106 TYR A CA 1
ATOM 820 C C . TYR A 1 106 ? 0.988 -5.651 -7.673 1.00 81.00 106 TYR A C 1
ATOM 822 O O . TYR A 1 106 ? 2.154 -5.367 -7.933 1.00 81.00 106 TYR A O 1
ATOM 830 N N . GLY A 1 107 ? 0.647 -6.466 -6.676 1.00 77.25 107 GLY A N 1
ATOM 831 C CA . GLY A 1 107 ? 1.600 -7.251 -5.882 1.00 77.25 107 GLY A CA 1
ATOM 832 C C . GLY A 1 107 ? 1.414 -8.757 -6.078 1.00 77.25 107 GLY A C 1
ATOM 833 O O . GLY A 1 107 ? 0.596 -9.184 -6.896 1.00 77.25 107 GLY A O 1
ATOM 834 N N . GLY A 1 108 ? 2.161 -9.559 -5.315 1.00 67.50 108 GLY A N 1
ATOM 835 C CA . GLY A 1 108 ? 2.045 -11.017 -5.323 1.00 67.50 108 GLY A CA 1
ATOM 836 C C . GLY A 1 108 ? 0.623 -11.497 -5.002 1.00 67.50 108 GLY A C 1
ATOM 837 O O . GLY A 1 108 ? -0.012 -11.033 -4.056 1.00 67.50 108 GLY A O 1
ATOM 838 N N . LEU A 1 109 ? 0.116 -12.448 -5.797 1.00 55.56 109 LEU A N 1
ATOM 839 C CA . LEU A 1 109 ? -1.235 -13.021 -5.659 1.00 55.56 109 LEU A CA 1
ATOM 840 C C . LEU A 1 109 ? -1.454 -13.740 -4.315 1.00 55.56 109 LEU A C 1
ATOM 842 O O . LEU A 1 109 ? -2.583 -13.834 -3.841 1.00 55.56 109 LEU A O 1
ATOM 846 N N . THR A 1 110 ? -0.385 -14.257 -3.709 1.00 58.34 110 THR A N 1
ATOM 847 C CA . THR A 1 110 ? -0.416 -15.093 -2.497 1.00 58.34 110 THR A CA 1
ATOM 848 C C . THR A 1 110 ? -0.095 -14.329 -1.212 1.00 58.34 110 THR A C 1
ATOM 850 O O . THR A 1 110 ? -0.037 -14.933 -0.143 1.00 58.34 110 THR A O 1
ATOM 853 N N . GLY A 1 111 ? 0.111 -13.014 -1.296 1.00 65.38 111 GLY A N 1
ATOM 854 C CA . GLY A 1 111 ? 0.564 -12.180 -0.188 1.00 65.38 111 GLY A CA 1
ATOM 855 C C . GLY A 1 111 ? 1.797 -11.368 -0.561 1.00 65.38 111 GLY A C 1
ATOM 856 O O . GLY A 1 111 ? 2.209 -11.342 -1.716 1.00 65.38 111 GLY A O 1
ATOM 857 N N . ILE A 1 112 ? 2.349 -10.681 0.436 1.00 71.69 112 ILE A N 1
ATOM 858 C CA . ILE A 1 112 ? 3.562 -9.881 0.304 1.00 71.69 112 ILE A CA 1
ATOM 859 C C . ILE A 1 112 ? 4.679 -10.601 1.061 1.00 71.69 112 ILE A C 1
ATOM 861 O O . ILE A 1 112 ? 4.569 -10.780 2.276 1.00 71.69 112 ILE A O 1
ATOM 865 N N . ALA A 1 113 ? 5.727 -11.004 0.353 1.00 76.06 113 ALA A N 1
ATOM 866 C CA . ALA A 1 113 ? 6.926 -11.625 0.898 1.00 76.06 113 ALA A CA 1
ATOM 867 C C . ALA A 1 113 ? 8.156 -10.713 0.725 1.00 76.06 113 ALA A C 1
ATOM 869 O O . ALA A 1 113 ? 8.177 -9.857 -0.166 1.00 76.06 113 ALA A O 1
ATOM 870 N N . PRO A 1 114 ? 9.202 -10.880 1.552 1.00 80.69 114 PRO A N 1
ATOM 871 C CA . PRO A 1 114 ? 10.467 -10.189 1.339 1.00 80.69 114 PRO A CA 1
ATOM 872 C C . PRO A 1 114 ? 11.039 -10.499 -0.051 1.00 80.69 114 PRO A C 1
ATOM 874 O O . PRO A 1 114 ? 11.109 -11.654 -0.469 1.00 80.69 114 PRO A O 1
ATOM 877 N N . GLY A 1 115 ? 11.455 -9.464 -0.777 1.00 79.81 115 GLY A N 1
ATOM 878 C CA . GLY A 1 115 ? 11.924 -9.558 -2.160 1.00 79.81 115 GLY A CA 1
ATOM 879 C C . GLY A 1 115 ? 10.836 -9.336 -3.210 1.00 79.81 115 GLY A C 1
ATOM 880 O O . GLY A 1 115 ? 11.169 -9.173 -4.386 1.00 79.81 115 GLY A O 1
ATOM 881 N N . ASP A 1 116 ? 9.563 -9.268 -2.809 1.00 80.81 116 ASP A N 1
ATOM 882 C CA . ASP A 1 116 ? 8.484 -8.947 -3.733 1.00 80.81 116 ASP A CA 1
ATOM 883 C C . ASP A 1 116 ? 8.591 -7.506 -4.232 1.00 80.81 116 ASP A C 1
ATOM 885 O O . ASP A 1 116 ? 8.893 -6.558 -3.495 1.00 80.81 116 ASP A O 1
ATOM 889 N N . VAL A 1 117 ? 8.267 -7.347 -5.511 1.00 81.94 117 VAL A N 1
ATOM 890 C CA . VAL A 1 117 ? 8.104 -6.051 -6.156 1.00 81.94 117 VAL A CA 1
ATOM 891 C C . VAL A 1 117 ? 6.625 -5.854 -6.428 1.00 81.94 117 VAL A C 1
ATOM 893 O O . VAL A 1 117 ? 6.020 -6.611 -7.186 1.00 81.94 117 VAL A O 1
ATOM 896 N N . ALA A 1 118 ? 6.051 -4.806 -5.850 1.00 83.69 118 ALA A N 1
ATOM 897 C CA . ALA A 1 118 ? 4.691 -4.395 -6.152 1.00 83.69 118 ALA A CA 1
ATOM 898 C C . ALA A 1 118 ? 4.675 -3.101 -6.967 1.00 83.69 118 ALA A C 1
ATOM 900 O O . ALA A 1 118 ? 5.445 -2.177 -6.701 1.00 83.69 118 ALA A O 1
ATOM 901 N N . LEU A 1 119 ? 3.768 -3.005 -7.938 1.00 84.81 119 LEU A N 1
ATOM 902 C CA . LEU A 1 119 ? 3.545 -1.786 -8.716 1.00 84.81 119 LEU A CA 1
ATOM 903 C C . LEU A 1 119 ? 2.319 -1.043 -8.189 1.00 84.81 119 LEU A C 1
ATOM 905 O O . LEU A 1 119 ? 1.277 -1.629 -7.906 1.00 84.81 119 LEU A O 1
ATOM 909 N N . LEU A 1 120 ? 2.427 0.274 -8.103 1.00 84.38 120 LEU A N 1
ATOM 910 C CA . LEU A 1 120 ? 1.372 1.177 -7.672 1.00 84.38 120 LEU A CA 1
ATOM 911 C C . LEU A 1 120 ? 1.081 2.171 -8.788 1.00 84.38 120 LEU A C 1
ATOM 913 O O . LEU A 1 120 ? 1.942 2.974 -9.140 1.00 84.38 120 LEU A O 1
ATOM 917 N N . ASN A 1 121 ? -0.152 2.157 -9.292 1.00 86.06 121 ASN A N 1
ATOM 918 C CA . ASN A 1 121 ? -0.662 3.149 -10.234 1.00 86.06 121 ASN A CA 1
ATOM 919 C C . ASN A 1 121 ? -1.794 3.927 -9.578 1.00 86.06 121 ASN A C 1
ATOM 921 O O . ASN A 1 121 ? -2.892 3.407 -9.399 1.00 86.06 121 ASN A O 1
ATOM 925 N N . LEU A 1 122 ? -1.521 5.173 -9.205 1.00 85.94 122 LEU A N 1
ATOM 926 C CA . LEU A 1 122 ? -2.401 6.012 -8.402 1.00 85.94 122 LEU A CA 1
ATOM 927 C C . LEU A 1 122 ? -2.860 7.243 -9.188 1.00 85.94 122 LEU A C 1
ATOM 929 O O . LEU A 1 122 ? -2.119 7.840 -9.971 1.00 85.94 122 LEU A O 1
ATOM 933 N N . SER A 1 123 ? -4.101 7.640 -8.940 1.00 85.69 123 SER A N 1
ATOM 934 C CA . SER A 1 123 ? -4.702 8.889 -9.389 1.00 85.69 123 SER A CA 1
ATOM 935 C C . SER A 1 123 ? -4.808 9.837 -8.195 1.00 85.69 123 SER A C 1
ATOM 937 O O . SER A 1 123 ? -5.591 9.613 -7.275 1.00 85.69 123 SER A O 1
ATOM 939 N N . MET A 1 124 ? -4.020 10.904 -8.214 1.00 81.69 124 MET A N 1
ATOM 940 C CA . MET A 1 124 ? -3.970 11.919 -7.163 1.00 81.69 124 MET A CA 1
ATOM 941 C C . MET A 1 124 ? -4.912 13.096 -7.493 1.00 81.69 124 MET A C 1
ATOM 943 O O . MET A 1 124 ? -5.319 13.265 -8.653 1.00 81.69 124 MET A O 1
ATOM 947 N N . PRO A 1 125 ? -5.276 13.937 -6.502 1.00 81.75 125 PRO A N 1
ATOM 948 C CA . PRO A 1 125 ? -6.009 15.178 -6.748 1.00 81.75 125 PRO A CA 1
ATOM 949 C C . PRO A 1 125 ? -5.355 16.026 -7.849 1.00 81.75 125 PRO A C 1
ATOM 951 O O . PRO A 1 125 ? -4.137 16.024 -8.009 1.00 81.75 125 PRO A O 1
ATOM 954 N N . GLY A 1 126 ? -6.167 16.730 -8.642 1.00 84.81 126 GLY A N 1
ATOM 955 C CA . GLY A 1 126 ? -5.665 17.516 -9.778 1.00 84.81 126 GLY A CA 1
ATOM 956 C C . GLY A 1 126 ? -5.331 16.698 -11.033 1.00 84.81 126 GLY A C 1
ATOM 957 O O . GLY A 1 126 ? -4.623 17.190 -11.901 1.00 84.81 126 GLY A O 1
ATOM 958 N N . ARG A 1 127 ? -5.849 15.463 -11.155 1.00 80.56 127 ARG A N 1
ATOM 959 C CA . ARG A 1 127 ? -5.618 14.541 -12.294 1.00 80.56 127 ARG A CA 1
ATOM 960 C C . ARG A 1 127 ? -4.162 14.082 -12.457 1.00 80.56 127 ARG A C 1
ATOM 962 O O . ARG A 1 127 ? -3.812 13.530 -13.497 1.00 80.56 127 ARG A O 1
ATOM 969 N N . LEU A 1 128 ? -3.339 14.255 -11.428 1.00 83.38 128 LEU A N 1
ATOM 970 C CA . LEU A 1 128 ? -1.964 13.769 -11.406 1.00 83.38 128 LEU A CA 1
ATOM 971 C C . LEU A 1 128 ? -1.946 12.234 -11.366 1.00 83.38 128 LEU A C 1
ATOM 973 O O . LEU A 1 128 ? -2.693 11.612 -10.607 1.00 83.38 128 LEU A O 1
ATOM 977 N N . LYS A 1 129 ? -1.090 11.623 -12.187 1.00 84.75 129 LYS A N 1
ATOM 978 C CA . LYS A 1 129 ? -0.857 10.175 -12.208 1.00 84.75 129 LYS A CA 1
ATOM 979 C C . LYS A 1 129 ? 0.488 9.876 -11.570 1.00 84.75 129 LYS A C 1
ATOM 981 O O . LYS A 1 129 ? 1.484 10.502 -11.919 1.00 84.75 129 LYS A O 1
ATOM 986 N N . LEU A 1 130 ? 0.503 8.923 -10.648 1.00 83.19 130 LEU A N 1
ATOM 987 C CA . LEU A 1 130 ? 1.714 8.427 -10.011 1.00 83.19 130 LEU A CA 1
ATOM 988 C C . LEU A 1 130 ? 1.855 6.939 -10.324 1.00 83.19 130 LEU A C 1
ATOM 990 O O . LEU A 1 130 ? 0.965 6.163 -9.991 1.00 83.19 130 LEU A O 1
ATOM 994 N N . SER A 1 131 ? 2.973 6.561 -10.935 1.00 85.19 131 SER A N 1
ATOM 995 C CA . SER A 1 131 ? 3.361 5.166 -11.159 1.00 85.19 131 SER A CA 1
ATOM 996 C C . SER A 1 131 ? 4.653 4.908 -10.399 1.00 85.19 131 SER A C 1
ATOM 998 O O . SER A 1 131 ? 5.649 5.578 -10.658 1.00 85.19 131 SER A O 1
ATOM 1000 N N . THR A 1 132 ? 4.651 3.989 -9.440 1.00 82.69 132 THR A N 1
ATOM 1001 C CA . THR A 1 132 ? 5.824 3.693 -8.603 1.00 82.69 132 THR A CA 1
ATOM 1002 C C . THR A 1 132 ? 5.926 2.208 -8.287 1.00 82.69 132 THR A C 1
ATOM 1004 O O . THR A 1 132 ? 4.926 1.498 -8.320 1.00 82.69 132 THR A O 1
ATOM 1007 N N . GLY A 1 133 ? 7.135 1.752 -7.969 1.00 83.25 133 GLY A N 1
ATOM 1008 C CA . GLY A 1 133 ? 7.390 0.426 -7.413 1.00 83.25 133 GLY A CA 1
ATOM 1009 C C . GLY A 1 133 ? 7.566 0.479 -5.900 1.00 83.25 133 GLY A C 1
ATOM 1010 O O . GLY A 1 133 ? 8.012 1.493 -5.361 1.00 83.25 133 GLY A O 1
ATOM 1011 N N . VAL A 1 134 ? 7.230 -0.615 -5.229 1.00 82.06 134 VAL A N 1
ATOM 1012 C CA . VAL A 1 134 ? 7.571 -0.895 -3.832 1.00 82.06 134 VAL A CA 1
ATOM 1013 C C . VAL A 1 134 ? 8.367 -2.189 -3.821 1.00 82.06 134 VAL A C 1
ATOM 1015 O O . VAL A 1 134 ? 7.887 -3.198 -4.330 1.00 82.06 134 VAL A O 1
ATOM 1018 N N . PHE A 1 135 ? 9.570 -2.144 -3.256 1.00 81.38 135 PHE A N 1
ATOM 1019 C CA . PHE A 1 135 ? 10.357 -3.333 -2.957 1.00 81.38 135 PHE A CA 1
ATOM 1020 C C . PHE A 1 135 ? 10.207 -3.651 -1.476 1.00 81.38 135 PHE A C 1
ATOM 1022 O O . PHE A 1 135 ? 10.380 -2.769 -0.630 1.00 81.38 135 PHE A O 1
ATOM 1029 N N . VAL A 1 136 ? 9.839 -4.887 -1.178 1.00 80.94 136 VAL A N 1
ATOM 1030 C CA . VAL A 1 136 ? 9.565 -5.338 0.183 1.00 80.94 136 VAL A CA 1
ATOM 1031 C C . VAL A 1 136 ? 10.860 -5.882 0.760 1.00 80.94 136 VAL A C 1
ATOM 1033 O O . VAL A 1 136 ? 11.456 -6.779 0.170 1.00 80.94 136 VAL A O 1
ATOM 1036 N N . LEU A 1 137 ? 11.300 -5.295 1.874 1.00 75.56 137 LEU A N 1
ATOM 1037 C CA . LEU A 1 137 ? 12.492 -5.712 2.612 1.00 75.56 137 LEU A CA 1
ATOM 1038 C C . LEU A 1 137 ? 12.171 -6.819 3.605 1.00 75.56 137 LEU A C 1
ATOM 1040 O O . LEU A 1 137 ? 11.066 -6.772 4.187 1.00 75.56 137 LEU A O 1
#

Foldseek 3Di:
DDDDDDDDDDDDDDDDPDPPPPPDCPPCVQQAADDDQAAADPDAPPPADDPAHHGDGDDDPVGPDPDDDDDDDDDDPPPDPDDPVRVVVVCVVCVVVPDDPPWDKAWDPVDDGQQTKIWIWDQDPPRDTDIDIDHHD

Radius of gyration: 29.48 Å; chains: 1; bounding box: 108×51×45 Å